Protein AF-A0A2S9K9X2-F1 (afdb_monomer)

pLDDT: mean 70.33, std 17.06, range [33.84, 93.94]

Structure (mmCIF, N/CA/C/O backbone):
data_AF-A0A2S9K9X2-F1
#
_entry.id   AF-A0A2S9K9X2-F1
#
loop_
_atom_site.group_PDB
_atom_site.id
_atom_site.type_symbol
_atom_site.label_atom_id
_atom_site.label_alt_id
_atom_site.label_comp_id
_atom_site.label_asym_id
_atom_site.label_entity_id
_atom_site.label_seq_id
_atom_site.pdbx_PDB_ins_code
_atom_site.Cartn_x
_atom_site.Cartn_y
_atom_site.Cartn_z
_atom_site.occupancy
_atom_site.B_iso_or_equiv
_atom_site.auth_seq_id
_atom_site.auth_comp_id
_atom_site.auth_asym_id
_atom_site.auth_atom_id
_atom_site.pdbx_PDB_model_num
ATOM 1 N N . MET A 1 1 ? -40.733 -1.338 5.633 1.00 33.84 1 MET A N 1
ATOM 2 C CA . MET A 1 1 ? -40.041 -0.034 5.677 1.00 33.84 1 MET A CA 1
ATOM 3 C C . MET A 1 1 ? -38.603 -0.305 5.283 1.00 33.84 1 MET A C 1
ATOM 5 O O . MET A 1 1 ? -37.862 -0.836 6.095 1.00 33.84 1 MET A O 1
ATOM 9 N N . ASN A 1 2 ? -38.261 -0.070 4.016 1.00 36.25 2 ASN A N 1
ATOM 10 C CA . ASN A 1 2 ? -36.913 -0.286 3.497 1.00 36.25 2 ASN A CA 1
ATOM 11 C C . ASN A 1 2 ? -36.119 0.996 3.737 1.00 36.25 2 ASN A C 1
ATOM 13 O O . ASN A 1 2 ? -36.338 1.982 3.038 1.00 36.25 2 ASN A O 1
ATOM 17 N N . GLN A 1 3 ? -35.248 0.995 4.745 1.00 39.31 3 GLN A N 1
ATOM 18 C CA . GLN A 1 3 ? -34.170 1.973 4.799 1.00 39.31 3 GLN A CA 1
ATOM 19 C C . GLN A 1 3 ? -33.214 1.620 3.662 1.00 39.31 3 GLN A C 1
ATOM 21 O O . GLN A 1 3 ? -32.610 0.549 3.642 1.00 39.31 3 GLN A O 1
ATOM 26 N N . THR A 1 4 ? -33.196 2.491 2.661 1.00 43.38 4 THR A N 1
ATOM 27 C CA . THR A 1 4 ? -32.189 2.556 1.608 1.00 43.38 4 THR A CA 1
ATOM 28 C C . THR A 1 4 ? -30.811 2.402 2.229 1.00 43.38 4 THR A C 1
ATOM 30 O O . THR A 1 4 ? -30.510 3.096 3.198 1.00 43.38 4 THR A O 1
ATOM 33 N N . ALA A 1 5 ? -30.005 1.491 1.680 1.00 41.84 5 ALA A N 1
ATOM 34 C CA . ALA A 1 5 ? -28.576 1.444 1.930 1.00 41.84 5 ALA A CA 1
ATOM 35 C C . ALA A 1 5 ? -28.032 2.854 1.688 1.00 41.84 5 ALA A C 1
ATOM 37 O O . ALA A 1 5 ? -27.953 3.303 0.545 1.00 41.84 5 ALA A O 1
ATOM 38 N N . GLU A 1 6 ? -27.774 3.584 2.770 1.00 42.84 6 GLU A N 1
ATOM 39 C CA . GLU A 1 6 ? -27.037 4.830 2.707 1.00 42.84 6 GLU A CA 1
ATOM 40 C C . GLU A 1 6 ? -25.731 4.480 2.003 1.00 42.84 6 GLU A C 1
ATOM 42 O O . GLU A 1 6 ? -24.963 3.642 2.483 1.00 42.84 6 GLU A O 1
ATOM 47 N N . THR A 1 7 ? -25.518 5.059 0.823 1.00 46.03 7 THR A N 1
ATOM 48 C CA . THR A 1 7 ? -24.194 5.200 0.228 1.00 46.03 7 THR A CA 1
ATOM 49 C C . THR A 1 7 ? -23.353 5.904 1.277 1.00 46.03 7 THR A C 1
ATOM 51 O O . THR A 1 7 ? -23.379 7.131 1.367 1.00 46.03 7 THR A O 1
ATOM 54 N N . ARG A 1 8 ? -22.711 5.119 2.151 1.00 49.22 8 ARG A N 1
ATOM 55 C CA . ARG A 1 8 ? -21.772 5.620 3.145 1.00 49.22 8 ARG A CA 1
ATOM 56 C C . ARG A 1 8 ? -20.743 6.395 2.353 1.00 49.22 8 ARG A C 1
ATOM 58 O O . ARG A 1 8 ? -20.001 5.809 1.569 1.00 49.22 8 ARG A O 1
ATOM 65 N N . GLN A 1 9 ? -20.786 7.711 2.499 1.00 54.69 9 GLN A N 1
ATOM 66 C CA . GLN A 1 9 ? -19.773 8.575 1.939 1.00 54.69 9 GLN A CA 1
ATOM 67 C C . GLN A 1 9 ? -18.434 8.073 2.497 1.00 54.69 9 GLN A C 1
ATOM 69 O O . GLN A 1 9 ? -18.354 7.846 3.711 1.00 54.69 9 GLN A O 1
ATOM 74 N N . PRO A 1 10 ? -17.446 7.773 1.638 1.00 55.69 10 PRO A N 1
ATOM 75 C CA . PRO A 1 10 ? -16.167 7.278 2.115 1.00 55.69 10 PRO A CA 1
ATOM 76 C C . PRO A 1 10 ? -15.579 8.306 3.094 1.00 55.69 10 PRO A C 1
ATOM 78 O O . PRO A 1 10 ? -15.743 9.510 2.864 1.00 55.69 10 PRO A O 1
ATOM 81 N N . PRO A 1 11 ? -14.971 7.857 4.206 1.00 60.84 11 PRO A N 1
ATOM 82 C CA . PRO A 1 11 ? -14.427 8.774 5.198 1.00 60.84 11 PRO A CA 1
ATOM 83 C C . PRO A 1 11 ? -13.334 9.643 4.572 1.00 60.84 11 PRO A C 1
ATOM 85 O O . PRO A 1 11 ? -12.621 9.198 3.672 1.00 60.84 11 PRO A O 1
ATOM 88 N N . SER A 1 12 ? -13.223 10.889 5.034 1.00 65.31 12 SER A N 1
ATOM 89 C CA . SER A 1 12 ? -12.195 11.815 4.546 1.00 65.31 12 SER A CA 1
ATOM 90 C C . SER A 1 12 ? -10.790 11.307 4.890 1.00 65.31 12 SER A C 1
ATOM 92 O O . SER A 1 12 ? -10.590 10.667 5.922 1.00 65.31 12 SER A O 1
ATOM 94 N N . PHE A 1 13 ? -9.793 11.647 4.070 1.00 65.12 13 PHE A N 1
ATOM 95 C CA . PHE A 1 13 ? -8.385 11.332 4.344 1.00 65.12 13 PHE A CA 1
ATOM 96 C C . PHE A 1 13 ? -7.819 12.044 5.580 1.00 65.12 13 PHE A C 1
ATOM 98 O O . PHE A 1 13 ? -6.801 11.613 6.111 1.00 65.12 13 PHE A O 1
ATOM 105 N N . ASP A 1 14 ? -8.490 13.098 6.047 1.00 66.25 14 ASP A N 1
ATOM 106 C CA . ASP A 1 14 ? -8.108 13.861 7.241 1.00 66.25 14 ASP A CA 1
ATOM 107 C C . ASP A 1 14 ? -8.920 13.463 8.482 1.00 66.25 14 ASP A C 1
ATOM 109 O O . ASP A 1 14 ? -8.691 13.973 9.581 1.00 66.25 14 ASP A O 1
ATOM 113 N N . GLU A 1 15 ? -9.896 12.566 8.328 1.00 66.06 15 GLU A N 1
ATOM 114 C CA . GLU A 1 15 ? -10.662 12.060 9.458 1.00 66.06 15 GLU A CA 1
ATOM 115 C C . GLU A 1 15 ? -9.912 10.894 10.112 1.00 66.06 15 GLU A C 1
ATOM 117 O O . GLU A 1 15 ? -9.537 9.931 9.434 1.00 66.06 15 GLU A O 1
ATOM 122 N N . PRO A 1 16 ? -9.694 10.943 11.439 1.00 64.69 16 PRO A N 1
ATOM 123 C CA . PRO A 1 16 ? -9.120 9.822 12.157 1.00 64.69 16 PRO A CA 1
ATOM 124 C C . PRO A 1 16 ? -9.964 8.569 11.936 1.00 64.69 16 PRO A C 1
ATOM 126 O O . PRO A 1 16 ? -11.169 8.543 12.207 1.00 64.69 16 PRO A O 1
ATOM 129 N N . LEU A 1 17 ? -9.315 7.502 11.479 1.00 66.62 17 LEU A N 1
ATOM 130 C CA . LEU A 1 17 ? -9.934 6.189 11.417 1.00 66.62 17 LEU A CA 1
ATOM 131 C C . LEU A 1 17 ? -10.118 5.647 12.841 1.00 66.62 17 LEU A C 1
ATOM 133 O O . LEU A 1 17 ? -9.709 6.242 13.838 1.00 66.62 17 LEU A O 1
ATOM 137 N N . ALA A 1 18 ? -10.719 4.465 12.968 1.00 57.09 18 ALA A N 1
ATOM 138 C CA . ALA A 1 18 ? -11.023 3.860 14.271 1.00 57.09 18 ALA A CA 1
ATO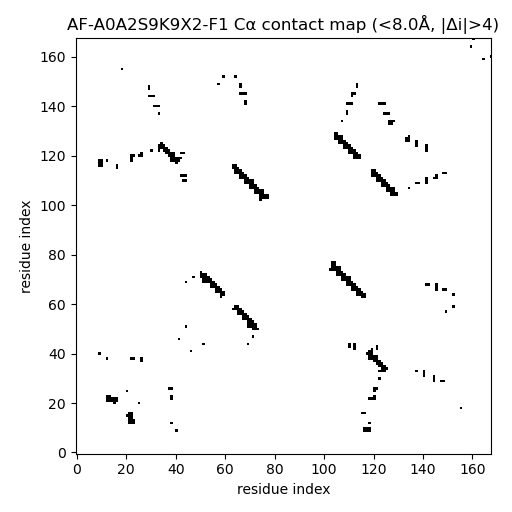M 139 C C . ALA A 1 18 ? -9.804 3.655 15.209 1.00 57.09 18 ALA A C 1
ATOM 141 O O . ALA A 1 18 ? -9.990 3.364 16.386 1.00 57.09 18 ALA A O 1
ATOM 142 N N . ASN A 1 19 ? -8.570 3.789 14.714 1.00 57.09 19 ASN A N 1
ATOM 143 C CA . ASN A 1 19 ? -7.326 3.755 15.494 1.00 57.09 19 ASN A CA 1
ATOM 144 C C . ASN A 1 19 ? -6.843 5.146 15.967 1.00 57.09 19 ASN A C 1
ATOM 146 O O . ASN A 1 19 ? -5.772 5.230 16.559 1.00 57.09 19 ASN A O 1
ATOM 150 N N . GLY A 1 20 ? -7.600 6.217 15.713 1.00 66.25 20 GLY A N 1
ATOM 151 C CA . GLY A 1 20 ? -7.230 7.593 16.055 1.00 66.25 20 GLY A CA 1
ATOM 152 C C . GLY A 1 20 ? -6.165 8.208 15.146 1.00 66.25 20 GLY A C 1
ATOM 153 O O . GLY A 1 20 ? -5.820 9.365 15.356 1.00 66.25 20 GLY A O 1
ATOM 154 N N . LEU A 1 21 ? -5.680 7.455 14.153 1.00 72.38 21 LEU A N 1
ATOM 155 C CA . LEU A 1 21 ? -4.768 7.927 13.118 1.00 72.38 21 LEU A CA 1
ATOM 156 C C . LEU A 1 21 ? -5.552 8.167 11.832 1.00 72.38 21 LEU A C 1
ATOM 158 O O . LEU A 1 21 ? -6.442 7.390 11.473 1.00 72.38 21 LEU A O 1
ATOM 162 N N . THR A 1 22 ? -5.203 9.224 11.123 1.00 77.94 22 THR A N 1
ATOM 163 C CA . THR A 1 22 ? -5.667 9.453 9.758 1.00 77.94 22 THR A CA 1
ATOM 164 C C . THR A 1 22 ? -5.013 8.442 8.802 1.00 77.94 22 THR A C 1
ATOM 166 O O . THR A 1 22 ? -3.928 7.923 9.088 1.00 77.94 22 THR A O 1
ATOM 169 N N . PRO A 1 23 ? -5.634 8.138 7.651 1.00 76.06 23 PRO A N 1
ATOM 170 C CA . PRO A 1 23 ? -5.003 7.366 6.580 1.00 76.06 23 PRO A CA 1
ATOM 171 C C . PRO A 1 23 ? -3.590 7.860 6.225 1.00 76.06 23 PRO A C 1
ATOM 173 O O . PRO A 1 23 ? -2.693 7.044 6.020 1.00 76.06 23 PRO A O 1
ATOM 176 N N . SER A 1 24 ? -3.379 9.179 6.223 1.00 76.12 24 SER A N 1
ATOM 177 C CA . SER A 1 24 ? -2.083 9.813 5.953 1.00 76.12 24 SER A CA 1
ATOM 178 C C . SER A 1 24 ? -1.051 9.531 7.051 1.00 76.12 24 SER A C 1
ATOM 180 O O . SER A 1 24 ? 0.074 9.149 6.758 1.00 76.12 24 SER A O 1
ATOM 182 N N . GLU A 1 25 ? -1.433 9.609 8.328 1.00 80.06 25 GLU A N 1
ATOM 183 C CA . GLU A 1 25 ? -0.527 9.254 9.433 1.00 80.06 25 GLU A CA 1
ATOM 184 C C . GLU A 1 25 ? -0.166 7.761 9.434 1.00 80.06 25 GLU A C 1
ATOM 186 O O . GLU A 1 25 ? 0.941 7.383 9.819 1.00 80.06 25 GLU A O 1
ATOM 191 N N . ILE A 1 26 ? -1.089 6.894 9.002 1.00 78.81 26 ILE A N 1
ATOM 192 C CA . ILE A 1 26 ? -0.796 5.468 8.807 1.00 78.81 26 ILE A CA 1
ATOM 193 C C . ILE A 1 26 ? 0.226 5.300 7.686 1.00 78.81 26 ILE A C 1
ATOM 195 O O . ILE A 1 26 ? 1.175 4.539 7.866 1.00 78.81 26 ILE A O 1
ATOM 199 N N . PHE A 1 27 ? 0.039 5.999 6.563 1.00 78.00 27 PHE A N 1
ATOM 200 C CA . PHE A 1 27 ? 0.962 5.986 5.432 1.00 78.00 27 PHE A CA 1
ATOM 201 C C . PHE A 1 27 ? 2.384 6.364 5.876 1.00 78.00 27 PHE A C 1
ATOM 203 O O . PHE A 1 27 ? 3.300 5.552 5.736 1.00 78.00 27 PHE A O 1
ATOM 210 N N . ASP A 1 28 ? 2.540 7.518 6.527 1.00 79.94 28 ASP A N 1
ATOM 211 C CA . ASP A 1 28 ? 3.836 8.020 7.003 1.00 79.94 28 ASP A CA 1
ATOM 212 C C . ASP A 1 28 ? 4.514 7.077 8.012 1.00 79.94 28 ASP A C 1
ATOM 214 O O . ASP A 1 28 ? 5.741 7.010 8.097 1.00 79.94 28 ASP A O 1
ATOM 218 N N . ALA A 1 29 ? 3.733 6.329 8.798 1.00 79.06 29 ALA A N 1
ATOM 219 C CA . ALA A 1 29 ? 4.268 5.424 9.811 1.00 79.06 29 ALA A CA 1
ATOM 220 C C . ALA A 1 29 ? 4.777 4.087 9.246 1.00 79.06 29 ALA A C 1
ATOM 222 O O . ALA A 1 29 ? 5.642 3.449 9.856 1.00 79.06 29 ALA A O 1
ATOM 223 N N . VAL A 1 30 ? 4.206 3.607 8.137 1.00 77.69 30 VAL A N 1
ATOM 224 C CA . VAL A 1 30 ? 4.453 2.239 7.642 1.00 77.69 30 VAL A CA 1
ATOM 225 C C . VAL A 1 30 ? 5.263 2.200 6.358 1.00 77.69 30 VAL A C 1
ATOM 227 O O . VAL A 1 30 ? 6.002 1.229 6.160 1.00 77.69 30 VAL A O 1
ATOM 230 N N . VAL A 1 31 ? 5.153 3.234 5.524 1.00 75.44 31 VAL A N 1
ATOM 231 C CA . VAL A 1 31 ? 5.824 3.309 4.230 1.00 75.44 31 VAL A CA 1
ATOM 232 C C . VAL A 1 31 ? 7.154 4.041 4.401 1.00 75.44 31 VAL A C 1
ATOM 234 O O . VAL A 1 31 ? 7.205 5.210 4.760 1.00 75.44 31 VAL A O 1
ATOM 237 N N . GLU A 1 32 ? 8.253 3.333 4.158 1.00 65.88 32 GLU A N 1
ATOM 238 C CA . GLU A 1 32 ? 9.594 3.918 4.057 1.00 65.88 32 GLU A CA 1
ATOM 239 C C . GLU A 1 32 ? 10.077 3.751 2.617 1.00 65.88 32 GLU A C 1
ATOM 241 O O . GLU A 1 32 ? 9.865 2.678 2.059 1.00 65.88 32 GLU A O 1
ATOM 246 N N . GLU A 1 33 ? 10.749 4.774 2.073 1.00 63.91 33 GLU A N 1
ATOM 247 C CA . GLU A 1 33 ? 11.492 4.735 0.797 1.00 63.91 33 GLU A CA 1
ATOM 248 C C . GLU A 1 33 ? 10.658 4.220 -0.391 1.00 63.91 33 GLU A C 1
ATOM 250 O O . GLU A 1 33 ? 10.587 3.018 -0.623 1.00 63.91 33 GLU A O 1
ATOM 255 N N . PHE A 1 34 ? 10.029 5.111 -1.163 1.00 66.56 34 PHE A N 1
ATOM 256 C CA . PHE A 1 34 ? 9.203 4.743 -2.321 1.00 66.56 34 PHE A CA 1
ATOM 257 C C . PHE A 1 34 ? 9.169 5.854 -3.377 1.00 66.56 34 PHE A C 1
ATOM 259 O O . PHE A 1 34 ? 9.645 6.964 -3.140 1.00 66.56 34 PHE A O 1
ATOM 266 N N . GLU A 1 35 ? 8.600 5.536 -4.537 1.00 58.38 35 GLU A N 1
ATOM 267 C CA . GLU A 1 35 ? 8.600 6.401 -5.716 1.00 58.38 35 GLU A CA 1
ATOM 268 C C . GLU A 1 35 ? 7.302 7.205 -5.854 1.00 58.38 35 GLU A C 1
ATOM 270 O O . GLU A 1 35 ? 7.335 8.422 -6.026 1.00 58.38 35 GLU A O 1
ATOM 275 N N . THR A 1 36 ? 6.147 6.550 -5.685 1.00 62.25 36 THR A N 1
ATOM 276 C CA . THR A 1 36 ? 4.834 7.205 -5.596 1.00 62.25 36 THR A CA 1
ATOM 277 C C . THR A 1 36 ? 3.933 6.511 -4.570 1.00 62.25 36 THR A C 1
ATOM 279 O O . THR A 1 36 ? 3.916 5.290 -4.434 1.00 62.25 36 THR A O 1
ATOM 282 N N . GLY A 1 37 ? 3.178 7.281 -3.790 1.00 61.03 37 GLY A N 1
ATOM 283 C CA . GLY A 1 37 ? 2.335 6.730 -2.731 1.00 61.03 37 GLY A CA 1
ATOM 284 C C . GLY A 1 37 ? 1.319 7.755 -2.261 1.00 61.03 37 GLY A C 1
ATOM 285 O O . GLY A 1 37 ? 1.650 8.928 -2.101 1.00 61.03 37 GLY A O 1
ATOM 286 N N . HIS A 1 38 ? 0.067 7.314 -2.144 1.00 67.44 38 HIS A N 1
ATOM 287 C CA . HIS A 1 38 ? -1.090 8.175 -1.927 1.00 67.44 38 HIS A CA 1
ATOM 288 C C . HIS A 1 38 ? -2.182 7.417 -1.163 1.00 67.44 38 HIS A C 1
ATOM 290 O O . HIS A 1 38 ? -2.315 6.194 -1.251 1.00 67.44 38 HIS A O 1
ATOM 296 N N . THR A 1 39 ? -3.000 8.156 -0.422 1.00 66.75 39 THR A N 1
ATOM 297 C CA . THR A 1 39 ? -4.274 7.657 0.095 1.00 66.75 39 THR A CA 1
ATOM 298 C C . THR A 1 39 ? -5.322 7.732 -1.018 1.00 66.75 39 THR A C 1
ATOM 300 O O . THR A 1 39 ? -5.373 8.700 -1.776 1.00 66.75 39 THR A O 1
ATOM 303 N N . ALA A 1 40 ? -6.135 6.687 -1.159 1.00 76.69 40 ALA A N 1
ATOM 304 C CA . ALA A 1 40 ? -7.088 6.544 -2.255 1.00 76.69 40 ALA A CA 1
ATOM 305 C C . ALA A 1 40 ? -8.441 6.008 -1.767 1.00 76.69 40 ALA A C 1
ATOM 307 O O . ALA A 1 40 ? -8.554 5.363 -0.723 1.00 76.69 40 ALA A O 1
ATOM 308 N N . HIS A 1 41 ? -9.495 6.276 -2.538 1.00 76.12 41 HIS A N 1
ATOM 309 C CA . HIS A 1 41 ? -10.816 5.661 -2.344 1.00 76.12 41 HIS A CA 1
ATOM 310 C C . HIS A 1 41 ? -11.030 4.430 -3.235 1.00 76.12 41 HIS A C 1
ATOM 312 O O . HIS A 1 41 ? -12.079 3.792 -3.161 1.00 76.12 41 HIS A O 1
ATOM 318 N N . SER A 1 42 ? -10.048 4.102 -4.071 1.00 81.25 42 SER A N 1
ATOM 319 C CA . SER A 1 42 ? -10.038 2.947 -4.960 1.00 81.25 42 SER A CA 1
ATOM 320 C C . SER A 1 42 ? -8.788 2.101 -4.727 1.00 81.25 42 SER A C 1
ATOM 322 O O . SER A 1 42 ? -7.804 2.551 -4.140 1.00 81.25 42 SER A O 1
ATOM 324 N N . SER A 1 43 ? -8.870 0.839 -5.143 1.00 84.88 43 SER A N 1
ATOM 325 C CA . SER A 1 43 ? -7.789 -0.133 -5.012 1.00 84.88 43 SER A CA 1
ATOM 326 C C . SER A 1 43 ? -6.906 -0.088 -6.251 1.00 84.88 43 SER A C 1
ATOM 328 O O . SER A 1 43 ? -7.390 -0.349 -7.349 1.00 84.88 43 SER A O 1
ATOM 330 N N . PHE A 1 44 ? -5.609 0.152 -6.064 1.00 85.62 44 PHE A N 1
ATOM 331 C CA . PHE A 1 44 ? -4.645 0.132 -7.168 1.00 85.62 44 PHE A CA 1
ATOM 332 C C . PHE A 1 44 ? -4.493 -1.276 -7.746 1.00 85.62 44 PHE A C 1
ATOM 334 O O . PHE A 1 44 ? -4.367 -1.449 -8.952 1.00 85.62 44 PHE A O 1
ATOM 341 N N . ILE A 1 45 ? -4.559 -2.304 -6.894 1.00 87.44 45 ILE A N 1
ATOM 342 C CA . ILE A 1 45 ? -4.451 -3.696 -7.351 1.00 87.44 45 ILE A CA 1
ATOM 343 C C . ILE A 1 45 ? -5.673 -4.090 -8.187 1.00 87.44 45 ILE A C 1
ATOM 345 O O . ILE A 1 45 ? -5.526 -4.802 -9.173 1.00 87.44 45 ILE A O 1
ATOM 349 N N . ALA A 1 46 ? -6.873 -3.633 -7.814 1.00 87.44 46 ALA A N 1
ATOM 350 C CA . ALA A 1 46 ? -8.076 -3.896 -8.604 1.00 87.44 46 ALA A CA 1
ATOM 351 C C . ALA A 1 46 ? -8.067 -3.135 -9.938 1.00 87.44 46 ALA A C 1
ATOM 353 O O . ALA A 1 46 ? -8.541 -3.658 -10.939 1.00 87.44 46 ALA A O 1
ATOM 354 N N . GLU A 1 47 ? -7.522 -1.917 -9.962 1.00 85.75 47 GLU A N 1
ATOM 355 C CA . GLU A 1 47 ? -7.355 -1.143 -11.198 1.00 85.75 47 GLU A CA 1
ATOM 356 C C . GLU A 1 47 ? -6.350 -1.790 -12.162 1.00 85.75 47 GLU A C 1
ATOM 358 O O . GLU A 1 47 ? -6.508 -1.668 -13.373 1.00 85.75 47 GLU A O 1
ATOM 363 N N . ALA A 1 48 ? -5.360 -2.518 -11.638 1.00 84.56 48 ALA A N 1
ATOM 364 C CA . ALA A 1 48 ? -4.311 -3.161 -12.421 1.00 84.56 48 ALA A CA 1
ATOM 365 C C . ALA A 1 48 ? -4.467 -4.687 -12.573 1.00 84.56 48 ALA A C 1
ATOM 367 O O . ALA A 1 48 ? -3.500 -5.357 -12.932 1.00 84.56 48 ALA A O 1
ATOM 368 N N . GLU A 1 49 ? -5.653 -5.251 -12.300 1.00 82.06 49 GLU A N 1
ATOM 369 C CA . GLU A 1 49 ? -5.896 -6.705 -12.197 1.00 82.06 49 GLU A CA 1
ATOM 370 C C . GLU A 1 49 ? -5.376 -7.508 -13.406 1.00 82.06 49 GLU A C 1
ATOM 372 O O . GLU A 1 49 ? -4.863 -8.613 -13.236 1.00 82.06 49 GLU A O 1
ATOM 377 N N . GLU A 1 50 ? -5.437 -6.939 -14.612 1.00 83.31 50 GLU A N 1
ATOM 378 C CA . GLU A 1 50 ? -4.984 -7.586 -15.852 1.00 83.31 50 GLU A CA 1
ATOM 379 C C . GLU A 1 50 ? -3.458 -7.769 -15.943 1.00 83.31 50 GLU A C 1
ATOM 381 O O . GLU A 1 50 ? -2.989 -8.632 -16.681 1.00 83.31 50 GLU A O 1
ATOM 386 N N . LEU A 1 51 ? -2.686 -6.990 -15.179 1.00 82.31 51 LEU A N 1
ATOM 387 C CA . LEU A 1 51 ? -1.218 -6.996 -15.177 1.00 82.31 51 LEU A CA 1
ATOM 388 C C . LEU A 1 51 ? -0.625 -7.744 -13.974 1.00 82.31 51 LEU A C 1
ATOM 390 O O . LEU A 1 51 ? 0.593 -7.892 -13.868 1.00 82.31 51 LEU A O 1
ATOM 394 N N . VAL A 1 52 ? -1.463 -8.198 -13.036 1.00 86.50 52 VAL A N 1
ATOM 395 C CA . VAL A 1 52 ? -1.006 -8.828 -11.793 1.00 86.50 52 VAL A CA 1
ATOM 396 C C . VAL A 1 52 ? -0.472 -10.232 -12.071 1.00 86.50 52 VAL A C 1
ATOM 398 O O . VAL A 1 52 ? -1.224 -11.172 -12.327 1.00 86.50 52 VAL A O 1
ATOM 401 N N . VAL A 1 53 ? 0.841 -10.404 -11.922 1.00 88.44 53 VAL A N 1
ATOM 402 C CA . VAL A 1 53 ? 1.507 -11.712 -12.044 1.00 88.44 53 VAL A CA 1
ATOM 403 C C . VAL A 1 53 ? 1.557 -12.469 -10.719 1.00 88.44 53 VAL A C 1
ATOM 405 O O . VAL A 1 53 ? 1.639 -13.698 -10.680 1.00 88.44 53 VAL A O 1
ATOM 408 N N . TRP A 1 54 ? 1.506 -11.743 -9.602 1.00 87.31 54 TRP A N 1
ATOM 409 C CA . TRP A 1 54 ? 1.550 -12.319 -8.265 1.00 87.31 54 TRP A CA 1
ATOM 410 C C . TRP A 1 54 ? 0.833 -11.422 -7.265 1.00 87.31 54 TRP A C 1
ATOM 412 O O . TRP A 1 54 ? 0.997 -10.207 -7.292 1.00 87.31 54 TRP A O 1
ATOM 422 N N . GLN A 1 55 ? 0.090 -12.023 -6.334 1.00 90.75 55 GLN A N 1
ATOM 423 C CA . GLN A 1 55 ? -0.580 -11.304 -5.256 1.00 90.75 55 GLN A CA 1
ATOM 424 C C . GLN A 1 55 ? -0.569 -12.115 -3.961 1.00 90.75 55 GLN A C 1
ATOM 426 O O . GLN A 1 55 ? -0.711 -13.341 -3.957 1.00 90.75 55 GLN A O 1
ATOM 431 N N . HIS A 1 56 ? -0.470 -11.408 -2.840 1.00 90.50 56 HIS A N 1
ATOM 432 C CA . HIS A 1 56 ? -0.732 -11.943 -1.516 1.00 90.50 56 HIS A CA 1
ATOM 433 C C . HIS A 1 56 ? -1.691 -11.036 -0.737 1.00 90.50 56 HIS A C 1
ATOM 435 O O . HIS A 1 56 ? -1.702 -9.819 -0.909 1.00 90.50 56 HIS A O 1
ATOM 441 N N . GLU A 1 57 ? -2.518 -11.641 0.114 1.00 91.44 57 GLU A N 1
ATOM 442 C CA . GLU A 1 57 ? -3.565 -10.948 0.858 1.00 91.44 57 GLU A CA 1
ATOM 443 C C . GLU A 1 57 ? -3.672 -11.492 2.282 1.00 91.44 57 GLU A C 1
ATOM 445 O O . GLU A 1 57 ? -3.713 -12.704 2.508 1.00 91.44 57 GLU A O 1
ATOM 450 N N . VAL A 1 58 ? -3.801 -10.575 3.237 1.00 87.50 58 VAL A N 1
ATOM 451 C CA . VAL A 1 58 ? -4.225 -10.868 4.602 1.00 87.50 58 VAL A CA 1
ATOM 452 C C . VAL A 1 58 ? -5.486 -10.071 4.898 1.00 87.50 58 VAL A C 1
ATOM 454 O O . VAL A 1 58 ? -5.505 -8.842 4.832 1.00 87.50 58 VAL A O 1
ATOM 457 N N . ARG A 1 59 ? -6.546 -10.789 5.272 1.00 85.06 59 ARG A N 1
ATOM 458 C CA . ARG A 1 59 ? -7.811 -10.206 5.724 1.00 85.06 59 ARG A CA 1
ATOM 459 C C . ARG A 1 59 ? -7.997 -10.419 7.208 1.00 85.06 59 ARG A C 1
ATOM 461 O O . ARG A 1 59 ? -7.893 -11.538 7.712 1.00 85.06 59 ARG A O 1
ATOM 468 N N . LEU A 1 60 ? -8.382 -9.355 7.897 1.00 78.44 60 LEU A N 1
ATOM 469 C CA . LEU A 1 60 ? -8.870 -9.445 9.256 1.00 78.44 60 LEU A CA 1
ATOM 470 C C . LEU A 1 60 ? -10.398 -9.465 9.248 1.00 78.44 60 LEU A C 1
ATOM 472 O O . LEU A 1 60 ? -11.058 -8.427 9.230 1.00 78.44 60 LEU A O 1
ATOM 476 N N . ALA A 1 61 ? -10.959 -10.672 9.338 1.00 73.06 61 ALA A N 1
ATOM 477 C CA . ALA A 1 61 ? -12.404 -10.911 9.286 1.00 73.06 61 ALA A CA 1
ATOM 478 C C . ALA A 1 61 ? -13.218 -10.085 10.303 1.00 73.06 61 ALA A C 1
ATOM 480 O O . ALA A 1 61 ? -14.394 -9.817 10.084 1.00 73.06 61 ALA A O 1
ATOM 481 N N . ARG A 1 62 ? -12.598 -9.675 11.416 1.00 68.62 62 ARG A N 1
ATOM 482 C CA . ARG A 1 62 ? -13.259 -8.933 12.494 1.00 68.62 62 ARG A CA 1
ATOM 483 C C . ARG A 1 62 ? -13.514 -7.463 12.162 1.00 68.62 62 ARG A C 1
ATOM 485 O O . ARG A 1 62 ? -14.572 -6.948 12.501 1.00 68.62 62 ARG A O 1
ATOM 492 N N . THR A 1 63 ? -12.541 -6.784 11.559 1.00 70.19 63 THR A N 1
ATOM 493 C CA . THR A 1 63 ? -12.649 -5.353 11.225 1.00 70.19 63 THR A CA 1
ATOM 494 C C . THR A 1 63 ? -13.030 -5.131 9.767 1.00 70.19 63 THR A C 1
ATOM 496 O O . THR A 1 63 ? -13.307 -3.997 9.387 1.00 70.19 63 THR A O 1
ATOM 499 N N . GLY A 1 64 ? -13.003 -6.189 8.949 1.00 75.81 64 GLY A N 1
ATOM 500 C CA . GLY A 1 64 ? -13.113 -6.084 7.496 1.00 75.81 64 GLY A CA 1
ATOM 501 C C . GLY A 1 64 ? -11.895 -5.419 6.853 1.00 75.81 64 GLY A C 1
ATOM 502 O O . GLY A 1 64 ? -11.956 -5.075 5.684 1.00 75.81 64 GLY A O 1
ATOM 503 N N . SER A 1 65 ? -10.808 -5.212 7.607 1.00 81.69 65 SER A N 1
ATOM 504 C CA . SER A 1 65 ? -9.585 -4.615 7.073 1.00 81.69 65 SER A CA 1
ATOM 505 C C . SER A 1 65 ? -8.821 -5.634 6.244 1.00 81.69 65 SER A C 1
ATOM 507 O O . SER A 1 65 ? -8.672 -6.791 6.652 1.00 81.69 65 SER A O 1
ATOM 509 N N . THR A 1 66 ? -8.290 -5.174 5.122 1.00 88.31 66 THR A N 1
ATOM 510 C CA . THR A 1 66 ? -7.591 -6.012 4.152 1.00 88.31 66 THR A CA 1
ATOM 511 C C . THR A 1 66 ? -6.251 -5.372 3.839 1.00 88.31 66 THR A C 1
ATOM 513 O O . THR A 1 66 ? -6.192 -4.177 3.587 1.00 88.31 66 THR A O 1
ATOM 516 N N . CYS A 1 67 ? -5.171 -6.144 3.866 1.00 90.56 67 CYS A N 1
ATOM 517 C CA . CYS A 1 67 ? -3.874 -5.702 3.368 1.00 90.56 67 CYS A CA 1
ATOM 518 C C . CYS A 1 67 ? -3.439 -6.623 2.236 1.00 90.56 67 CYS A C 1
ATOM 520 O O . CYS A 1 67 ? -3.542 -7.848 2.353 1.00 90.56 67 CYS A O 1
ATOM 522 N N . ARG A 1 68 ? -2.976 -6.029 1.139 1.00 93.81 68 ARG A N 1
ATOM 523 C CA . ARG A 1 68 ? -2.559 -6.730 -0.070 1.00 93.81 68 ARG A CA 1
ATOM 524 C C . ARG A 1 68 ? -1.200 -6.236 -0.532 1.00 93.81 68 ARG A C 1
ATOM 526 O O . ARG A 1 68 ? -0.846 -5.077 -0.330 1.00 93.81 68 ARG A O 1
ATOM 533 N N . ILE A 1 69 ? -0.472 -7.131 -1.177 1.00 93.94 69 ILE A N 1
ATOM 534 C CA . ILE A 1 69 ? 0.690 -6.814 -1.999 1.00 93.94 69 ILE A CA 1
ATOM 535 C C . ILE A 1 69 ? 0.526 -7.526 -3.340 1.00 93.94 69 ILE A C 1
ATOM 537 O O . ILE A 1 69 ? 0.119 -8.688 -3.361 1.00 93.94 69 ILE A O 1
ATOM 541 N N . ALA A 1 70 ? 0.833 -6.846 -4.436 1.00 93.19 70 ALA A N 1
ATOM 542 C CA . ALA A 1 70 ? 0.874 -7.412 -5.775 1.00 93.19 70 ALA A CA 1
ATOM 543 C C . ALA A 1 70 ? 2.175 -7.035 -6.487 1.00 93.19 70 ALA A C 1
ATOM 545 O O . ALA A 1 70 ? 2.793 -6.019 -6.166 1.00 93.19 70 ALA A O 1
ATOM 546 N N . ALA A 1 71 ? 2.581 -7.876 -7.432 1.00 90.62 71 ALA A N 1
ATOM 547 C CA . ALA A 1 71 ? 3.606 -7.577 -8.417 1.00 90.62 71 ALA A CA 1
ATOM 548 C C . ALA A 1 71 ? 2.964 -7.571 -9.806 1.00 90.62 71 ALA A C 1
ATOM 550 O O . ALA A 1 71 ? 2.134 -8.438 -10.106 1.00 90.62 71 ALA A O 1
ATOM 551 N N . LEU A 1 72 ? 3.343 -6.590 -10.613 1.00 90.62 72 LEU A N 1
ATOM 552 C CA . LEU A 1 72 ? 2.918 -6.412 -11.990 1.00 90.62 72 LEU A CA 1
ATOM 553 C C . LEU A 1 72 ? 4.163 -6.472 -12.868 1.00 90.62 72 LEU A C 1
ATOM 555 O O . LEU A 1 72 ? 5.227 -5.990 -12.471 1.00 90.62 72 LEU A O 1
ATOM 559 N N . GLU A 1 73 ? 4.021 -7.046 -14.053 1.00 85.44 73 GLU A N 1
ATOM 560 C CA . GLU A 1 73 ? 5.073 -7.060 -15.067 1.00 85.44 73 GLU A CA 1
ATOM 561 C C . GLU A 1 73 ? 4.478 -6.558 -16.378 1.00 85.44 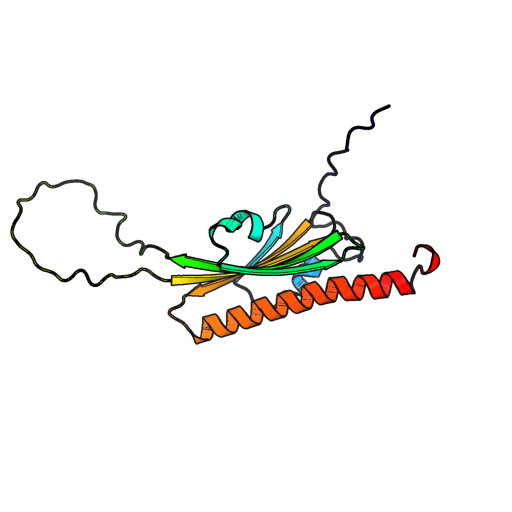73 GLU A C 1
ATOM 563 O O . GLU A 1 73 ? 3.434 -7.042 -16.818 1.00 85.44 73 GLU A O 1
ATOM 568 N N . TYR A 1 74 ? 5.122 -5.567 -16.987 1.00 84.75 74 TYR A N 1
ATOM 569 C CA . TYR A 1 74 ? 4.727 -5.043 -18.289 1.00 84.75 74 TYR A CA 1
ATOM 570 C C . TYR A 1 74 ? 5.949 -4.577 -19.080 1.00 84.75 74 TYR A C 1
ATOM 572 O O . TYR A 1 74 ? 7.005 -4.276 -18.521 1.00 84.75 74 TYR A O 1
ATOM 580 N N . HIS A 1 75 ? 5.794 -4.552 -20.400 1.00 81.88 75 HIS A N 1
ATOM 581 C CA . HIS A 1 75 ? 6.781 -4.007 -21.321 1.00 81.88 75 HIS A CA 1
ATOM 582 C C . HIS A 1 75 ? 6.414 -2.566 -21.640 1.00 81.88 75 HIS A C 1
ATOM 584 O O . HIS A 1 75 ? 5.274 -2.293 -22.026 1.00 81.88 75 HIS A O 1
ATOM 590 N N . MET A 1 76 ? 7.370 -1.658 -21.479 1.00 71.56 76 MET A N 1
ATOM 591 C CA . MET A 1 76 ? 7.245 -0.312 -22.018 1.00 71.56 76 MET A CA 1
ATOM 592 C C . MET A 1 76 ? 7.789 -0.342 -23.450 1.00 71.56 76 MET A C 1
ATOM 594 O O . MET A 1 76 ? 8.944 -0.731 -23.625 1.00 71.56 76 MET A O 1
ATOM 598 N N . PRO A 1 77 ? 6.985 0.006 -24.471 1.00 59.53 77 PRO A N 1
ATOM 599 C CA . PRO A 1 77 ? 7.532 0.211 -25.805 1.00 59.53 77 PRO A CA 1
ATOM 600 C C . PRO A 1 77 ? 8.532 1.370 -25.743 1.00 59.53 77 PRO A C 1
ATOM 602 O O . PRO A 1 77 ? 8.260 2.370 -25.072 1.00 59.53 77 PRO A O 1
ATOM 605 N N . ASP A 1 78 ? 9.681 1.236 -26.405 1.00 58.44 78 ASP A N 1
ATOM 606 C CA . ASP A 1 78 ? 10.612 2.353 -26.521 1.00 58.44 78 ASP A CA 1
ATOM 607 C C . ASP A 1 78 ? 9.946 3.477 -27.322 1.00 58.44 78 ASP A C 1
ATOM 609 O O . ASP A 1 78 ? 9.426 3.280 -28.420 1.00 58.44 78 ASP A O 1
ATOM 613 N N . ASP A 1 79 ? 9.935 4.676 -26.743 1.00 53.91 79 ASP A N 1
ATOM 614 C CA . ASP A 1 79 ? 9.284 5.881 -27.275 1.00 53.91 79 ASP A CA 1
ATOM 615 C C . ASP A 1 79 ? 9.996 6.444 -28.538 1.00 53.91 79 ASP A C 1
ATOM 617 O O . ASP A 1 79 ? 9.875 7.630 -28.853 1.00 53.91 79 ASP A O 1
ATOM 621 N N . GLU A 1 80 ? 10.748 5.628 -29.289 1.00 49.16 80 GLU A N 1
ATOM 622 C CA . GLU A 1 80 ? 11.460 6.049 -30.508 1.00 49.16 80 GLU A CA 1
ATOM 623 C C . GLU A 1 80 ? 10.654 5.907 -31.815 1.00 49.16 80 GLU A C 1
ATOM 625 O O . GLU A 1 80 ? 11.129 6.335 -32.865 1.00 49.16 80 GLU A O 1
ATOM 630 N N . GLU A 1 81 ? 9.390 5.466 -31.783 1.00 48.41 81 GLU A N 1
ATOM 631 C CA . GLU A 1 81 ? 8.514 5.463 -32.974 1.00 48.41 81 GLU A CA 1
ATOM 632 C C . GLU A 1 81 ? 7.218 6.279 -32.808 1.00 48.41 81 GLU A C 1
ATOM 634 O O . GLU A 1 81 ? 6.112 5.821 -33.091 1.00 48.41 81 GLU A O 1
ATOM 639 N N . ALA A 1 82 ? 7.329 7.546 -32.398 1.00 43.38 82 ALA A N 1
ATOM 640 C CA . ALA A 1 82 ? 6.212 8.504 -32.473 1.00 43.38 82 ALA A CA 1
ATOM 641 C C . ALA A 1 82 ? 6.403 9.638 -33.504 1.00 43.38 82 ALA A C 1
ATOM 643 O O . ALA A 1 82 ? 5.531 10.496 -33.641 1.00 43.38 82 ALA A O 1
ATOM 644 N N . GLU A 1 83 ? 7.489 9.635 -34.285 1.00 41.78 83 GLU A N 1
ATOM 645 C CA . GLU A 1 83 ? 7.783 10.663 -35.304 1.00 41.78 83 GLU A CA 1
ATOM 646 C C . GLU A 1 83 ? 8.166 10.037 -36.665 1.00 41.78 83 GLU A C 1
ATOM 648 O O . GLU A 1 83 ? 9.133 10.437 -37.305 1.00 41.78 83 GLU A O 1
ATOM 653 N N . ALA A 1 84 ? 7.405 9.054 -37.158 1.00 42.62 84 ALA A N 1
ATOM 654 C CA . ALA A 1 84 ? 7.585 8.552 -38.528 1.00 42.62 84 ALA A CA 1
ATOM 655 C C . ALA A 1 84 ? 6.265 8.176 -39.219 1.00 42.62 84 ALA A C 1
ATOM 657 O O . ALA A 1 84 ? 6.086 7.081 -39.738 1.00 42.62 84 ALA A O 1
ATOM 658 N N . SER A 1 85 ? 5.311 9.106 -39.291 1.00 41.78 85 SER A N 1
ATOM 659 C CA . SER A 1 85 ? 4.207 8.980 -40.254 1.00 41.78 85 SER A CA 1
ATOM 660 C C . SER A 1 85 ? 3.796 10.337 -40.821 1.00 41.78 85 SER A C 1
ATOM 662 O O . SER A 1 85 ? 2.703 10.846 -40.563 1.00 41.78 85 SER A O 1
ATOM 664 N N . ALA A 1 86 ? 4.660 10.906 -41.661 1.00 38.12 86 ALA A N 1
ATOM 665 C CA . ALA A 1 86 ? 4.243 11.896 -42.651 1.00 38.12 86 ALA A CA 1
ATOM 666 C C . ALA A 1 86 ? 5.118 11.850 -43.918 1.00 38.12 86 ALA A C 1
ATOM 668 O O . ALA A 1 86 ? 5.807 12.807 -44.247 1.00 38.12 86 ALA A O 1
ATOM 669 N N . GLY A 1 87 ? 5.005 10.743 -44.660 1.00 37.00 87 GLY A N 1
ATOM 670 C CA . GLY A 1 87 ? 5.060 10.735 -46.125 1.00 37.00 87 GLY A CA 1
ATOM 671 C C . GLY A 1 87 ? 6.427 10.573 -46.794 1.00 37.00 87 GLY A C 1
ATOM 672 O O . GLY A 1 87 ? 7.199 11.518 -46.862 1.00 37.00 87 GLY A O 1
ATOM 673 N N . ALA A 1 88 ? 6.631 9.424 -47.440 1.00 34.00 88 ALA A N 1
ATOM 674 C CA . ALA A 1 88 ? 7.175 9.324 -48.799 1.00 34.00 88 ALA A CA 1
ATOM 675 C C . ALA A 1 88 ? 7.095 7.862 -49.267 1.00 34.00 88 ALA A C 1
ATOM 677 O O . ALA A 1 88 ? 7.622 6.968 -48.616 1.00 34.00 88 ALA A O 1
ATOM 678 N N . GLU A 1 89 ? 6.424 7.629 -50.394 1.00 45.09 89 GLU A N 1
ATOM 679 C CA . GLU A 1 89 ? 6.493 6.378 -51.153 1.00 45.09 89 GLU A CA 1
ATOM 680 C C . GLU A 1 89 ? 7.947 6.133 -51.588 1.00 45.09 89 GLU A C 1
ATOM 682 O O . GLU A 1 89 ? 8.500 6.974 -52.298 1.00 45.09 89 GLU A O 1
ATOM 687 N N . VAL A 1 90 ? 8.561 5.004 -51.211 1.00 36.94 90 VAL A N 1
ATOM 688 C CA . VAL A 1 90 ? 9.805 4.530 -51.840 1.00 36.94 90 VAL A CA 1
ATOM 689 C C . VAL A 1 90 ? 9.784 3.006 -52.008 1.00 36.94 90 VAL A C 1
ATOM 691 O O . VAL A 1 90 ? 9.288 2.255 -51.177 1.00 36.94 90 VAL A O 1
ATOM 694 N N . GLU A 1 91 ? 10.273 2.639 -53.183 1.00 37.16 91 GLU A N 1
ATOM 695 C CA . GLU A 1 91 ? 10.453 1.367 -53.878 1.00 37.16 91 GLU A CA 1
ATOM 696 C C . GLU A 1 91 ? 11.113 0.254 -53.036 1.00 37.16 91 GLU A C 1
ATOM 698 O O . GLU A 1 91 ? 12.022 0.512 -52.254 1.00 37.16 91 GLU A O 1
ATOM 703 N N . TRP A 1 92 ? 10.649 -0.989 -53.216 1.00 41.94 92 TRP A N 1
ATOM 704 C CA . TRP A 1 92 ? 11.169 -2.185 -52.543 1.00 41.94 92 TRP A CA 1
ATOM 705 C C . TRP A 1 92 ? 12.505 -2.612 -53.162 1.00 41.94 92 TRP A C 1
ATOM 707 O O . TRP A 1 92 ? 12.501 -3.187 -54.249 1.00 41.94 92 TRP A O 1
ATOM 717 N N . ASP A 1 93 ? 13.610 -2.385 -52.452 1.00 42.81 93 ASP A N 1
ATOM 718 C CA . ASP A 1 93 ? 14.893 -3.051 -52.694 1.00 42.81 93 ASP A CA 1
ATOM 719 C C . ASP A 1 93 ? 15.349 -3.751 -51.404 1.00 42.81 93 ASP A C 1
ATOM 721 O O . ASP A 1 93 ? 15.197 -3.226 -50.302 1.00 42.81 93 ASP A O 1
ATOM 725 N N . GLU A 1 94 ? 15.847 -4.974 -51.578 1.00 49.56 94 GLU A N 1
ATOM 726 C CA . GLU A 1 94 ? 16.303 -5.916 -50.553 1.00 49.56 94 GLU A CA 1
ATOM 727 C C . GLU A 1 94 ? 17.223 -5.271 -49.502 1.00 49.56 94 GLU A C 1
ATOM 729 O O . GLU A 1 94 ? 18.308 -4.783 -49.827 1.00 49.56 94 GLU A O 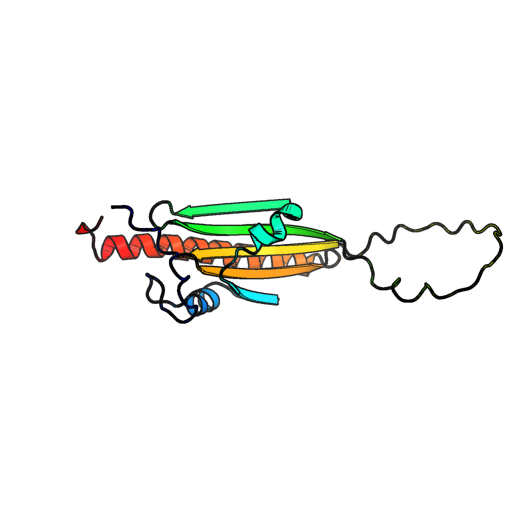1
ATOM 734 N N . PHE A 1 95 ? 16.830 -5.367 -48.231 1.00 40.56 95 PHE A N 1
ATOM 735 C CA . PHE A 1 95 ? 17.732 -5.244 -47.091 1.00 40.56 95 PHE A CA 1
ATOM 736 C C . PHE A 1 95 ? 17.359 -6.318 -46.061 1.00 40.56 95 PHE A C 1
ATOM 738 O O . PHE A 1 95 ? 16.339 -6.221 -45.385 1.00 40.56 95 PHE A O 1
ATOM 745 N N . ASP A 1 96 ? 18.168 -7.380 -46.013 1.00 50.44 96 ASP A N 1
ATOM 746 C CA . ASP A 1 96 ? 18.347 -8.187 -44.806 1.00 50.44 96 ASP A CA 1
ATOM 747 C C . ASP A 1 96 ? 19.101 -7.293 -43.809 1.00 50.44 96 ASP A C 1
ATOM 749 O O . ASP A 1 96 ? 20.312 -7.098 -43.932 1.00 50.44 96 ASP A O 1
ATOM 753 N N . GLU A 1 97 ? 18.385 -6.728 -42.846 1.00 43.66 97 GLU A N 1
ATOM 754 C CA . GLU A 1 97 ? 18.954 -6.301 -41.573 1.00 43.66 97 GLU A CA 1
ATOM 755 C C . GLU A 1 97 ? 18.211 -7.097 -40.506 1.00 43.66 97 GLU A C 1
ATOM 757 O O . GLU A 1 97 ? 16.988 -7.037 -40.414 1.00 43.66 97 GLU A O 1
ATOM 762 N N . ASP A 1 98 ? 18.963 -7.931 -39.790 1.00 43.56 98 ASP A N 1
ATOM 763 C CA . ASP A 1 98 ? 18.499 -8.656 -38.619 1.00 43.56 98 ASP A CA 1
ATOM 764 C C . ASP A 1 98 ? 17.804 -7.654 -37.676 1.00 43.56 98 ASP A C 1
ATOM 766 O O . ASP A 1 98 ? 18.476 -6.841 -37.039 1.00 43.56 98 ASP A O 1
ATOM 770 N N . GLU A 1 99 ? 16.468 -7.687 -37.613 1.00 43.44 99 GLU A N 1
ATOM 771 C CA . GLU A 1 99 ? 15.700 -7.103 -36.513 1.00 43.44 99 GLU A CA 1
ATOM 772 C C . GLU A 1 99 ? 16.151 -7.855 -35.251 1.00 43.44 99 GLU A C 1
ATOM 774 O O . GLU A 1 99 ? 15.630 -8.919 -34.911 1.00 43.44 99 GLU A O 1
ATOM 779 N N . GLU A 1 100 ? 17.213 -7.370 -34.597 1.00 45.78 100 GLU A N 1
ATOM 780 C CA . GLU A 1 100 ? 17.419 -7.659 -33.185 1.00 45.78 100 GLU A CA 1
ATOM 781 C C . GLU A 1 100 ? 16.141 -7.163 -32.506 1.00 45.78 100 GLU A C 1
ATOM 783 O O . GLU A 1 100 ? 15.917 -5.957 -32.463 1.00 45.78 100 GLU A O 1
ATOM 788 N N . ASP A 1 101 ? 15.280 -8.105 -32.091 1.00 50.16 101 ASP A N 1
ATOM 789 C CA . ASP A 1 101 ? 14.139 -7.886 -31.197 1.00 50.16 101 ASP A CA 1
ATOM 790 C C . ASP A 1 101 ? 14.639 -7.008 -30.040 1.00 50.16 101 ASP A C 1
ATOM 792 O O . ASP A 1 101 ? 15.191 -7.504 -29.050 1.00 50.16 101 ASP A O 1
ATOM 796 N N . ASP A 1 102 ? 14.506 -5.689 -30.178 1.00 52.75 102 ASP A N 1
ATOM 797 C CA . ASP A 1 102 ? 14.644 -4.754 -29.075 1.00 52.75 102 ASP A CA 1
ATOM 798 C C . ASP A 1 102 ? 13.354 -4.903 -28.270 1.00 52.75 102 ASP A C 1
ATOM 800 O O . ASP A 1 102 ? 12.393 -4.141 -28.391 1.00 52.75 102 ASP A O 1
ATOM 804 N N . ASP A 1 103 ? 13.286 -6.027 -27.551 1.00 54.69 103 ASP A N 1
ATOM 805 C CA . ASP A 1 103 ? 12.242 -6.379 -26.604 1.00 54.69 103 ASP A CA 1
ATOM 806 C C . ASP A 1 103 ? 12.259 -5.293 -25.521 1.00 54.69 103 ASP A C 1
ATOM 808 O O . ASP A 1 103 ? 12.964 -5.418 -24.515 1.00 54.69 103 ASP A O 1
ATOM 812 N N . GLY A 1 104 ? 11.5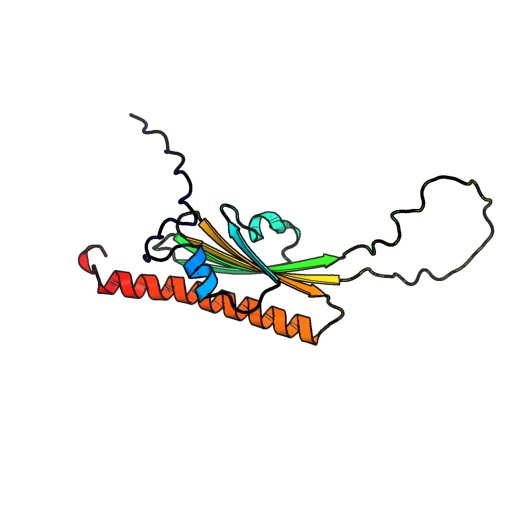27 -4.203 -25.778 1.00 57.50 104 GLY A N 1
ATOM 813 C CA . GLY A 1 104 ? 11.555 -2.956 -25.017 1.00 57.50 104 GLY A CA 1
ATOM 814 C C . GLY A 1 104 ? 11.544 -3.131 -23.498 1.00 57.50 104 GLY A C 1
ATOM 815 O O . GLY A 1 104 ? 11.162 -4.172 -22.951 1.00 57.50 104 GLY A O 1
ATOM 816 N N . ALA A 1 105 ? 11.965 -2.087 -22.785 1.00 66.50 105 ALA A N 1
ATOM 817 C CA . ALA A 1 105 ? 12.272 -2.153 -21.362 1.00 66.50 105 ALA A CA 1
ATOM 818 C C . ALA A 1 105 ? 11.192 -2.864 -20.517 1.00 66.50 105 ALA A C 1
ATOM 820 O O . ALA A 1 105 ? 10.080 -2.376 -20.302 1.00 66.50 105 ALA A O 1
ATOM 821 N N . HIS A 1 106 ? 11.556 -4.029 -19.975 1.00 78.00 106 HIS A N 1
ATOM 822 C CA . HIS A 1 106 ? 10.735 -4.747 -19.008 1.00 78.00 106 HIS A CA 1
ATOM 823 C C . HIS A 1 106 ? 10.722 -4.008 -17.664 1.00 78.00 106 HIS A C 1
ATOM 825 O O . HIS A 1 106 ? 11.780 -3.772 -17.062 1.00 78.00 106 HIS A O 1
ATOM 831 N N . VAL A 1 107 ? 9.527 -3.725 -17.150 1.00 82.69 107 VAL A N 1
ATOM 832 C CA . VAL A 1 107 ? 9.299 -3.058 -15.865 1.00 82.69 107 VAL A CA 1
ATOM 833 C C . VAL A 1 107 ? 8.604 -4.015 -14.898 1.00 82.69 107 VAL A C 1
ATOM 835 O O . VAL A 1 107 ? 7.671 -4.730 -15.264 1.00 82.69 107 VAL A O 1
ATOM 838 N N . ILE A 1 108 ? 9.073 -4.028 -13.648 1.00 85.62 108 ILE A N 1
ATOM 839 C CA . ILE A 1 108 ? 8.436 -4.735 -12.535 1.00 85.62 108 ILE A CA 1
ATOM 840 C C . ILE A 1 108 ? 7.923 -3.694 -11.546 1.00 85.62 108 ILE A C 1
ATOM 842 O O . ILE A 1 108 ? 8.707 -2.946 -10.957 1.00 85.62 108 ILE A O 1
ATOM 846 N N . GLU A 1 109 ? 6.619 -3.695 -11.304 1.00 89.25 109 GLU A N 1
ATOM 847 C CA . GLU A 1 109 ? 5.975 -2.804 -10.344 1.00 89.25 109 GLU A CA 1
ATOM 848 C C . GLU A 1 109 ? 5.478 -3.596 -9.129 1.00 89.25 109 GLU A C 1
ATOM 850 O O . GLU A 1 109 ? 4.924 -4.687 -9.258 1.00 89.25 109 GLU A O 1
ATOM 855 N N . TYR A 1 110 ? 5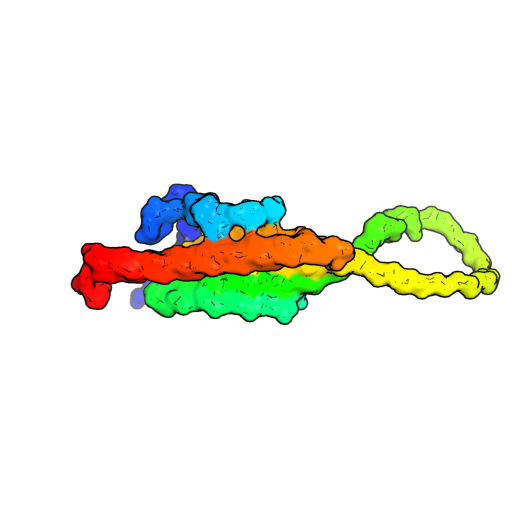.665 -3.048 -7.928 1.00 90.62 110 TYR A N 1
ATOM 856 C CA . TYR A 1 110 ? 5.080 -3.582 -6.700 1.00 90.62 110 TYR A CA 1
ATOM 857 C C . TYR A 1 110 ? 4.040 -2.615 -6.152 1.00 90.62 110 TYR A C 1
ATOM 859 O O . TYR A 1 110 ? 4.343 -1.456 -5.871 1.00 90.62 110 TYR A O 1
ATOM 867 N N . LEU A 1 111 ? 2.835 -3.128 -5.920 1.00 91.69 111 LEU A N 1
ATOM 868 C CA . LEU A 1 111 ? 1.736 -2.406 -5.293 1.00 91.69 111 LEU A CA 1
ATOM 869 C C . LEU A 1 111 ? 1.482 -2.968 -3.901 1.00 91.69 111 LEU A C 1
ATOM 871 O O . LEU A 1 111 ? 1.308 -4.173 -3.739 1.00 91.69 111 LEU A O 1
ATOM 875 N N . VAL A 1 112 ? 1.420 -2.105 -2.893 1.00 91.75 112 VAL A N 1
ATOM 876 C CA . VAL A 1 112 ? 0.994 -2.469 -1.538 1.00 91.75 112 VAL A CA 1
ATOM 877 C C . VAL A 1 112 ? -0.181 -1.591 -1.160 1.00 91.75 112 VAL A C 1
ATOM 879 O O . VAL A 1 112 ? -0.116 -0.374 -1.304 1.00 91.75 112 VAL A O 1
ATOM 882 N N . GLU A 1 113 ? -1.245 -2.189 -0.640 1.00 92.44 113 GLU A N 1
ATOM 883 C CA . GLU A 1 113 ? -2.398 -1.431 -0.174 1.00 92.44 113 GLU A CA 1
ATOM 884 C C . GLU A 1 113 ? -2.999 -1.990 1.114 1.00 92.44 113 GLU A C 1
ATOM 886 O O . GLU A 1 113 ? -2.948 -3.189 1.409 1.00 92.44 113 GLU A O 1
ATOM 891 N N . LEU A 1 114 ? -3.578 -1.084 1.893 1.00 90.00 114 LEU A N 1
ATOM 892 C CA . LEU A 1 114 ? -4.257 -1.356 3.148 1.00 90.00 114 LEU A CA 1
ATOM 893 C C . LEU A 1 114 ? -5.633 -0.689 3.135 1.00 90.00 114 LEU A C 1
ATOM 895 O O . LEU A 1 114 ? -5.735 0.532 3.175 1.00 90.00 114 LEU A O 1
ATOM 899 N N . GLU A 1 115 ? -6.686 -1.499 3.124 1.00 88.00 115 GLU A N 1
ATOM 900 C CA . GLU A 1 115 ? -8.072 -1.059 3.234 1.00 88.00 115 GLU A CA 1
ATOM 901 C C . GLU A 1 115 ? -8.508 -0.994 4.703 1.00 88.00 115 GLU A C 1
ATOM 903 O O . GLU A 1 115 ? -8.510 -1.997 5.432 1.00 88.00 115 GLU A O 1
ATOM 908 N N . ILE A 1 116 ? -8.940 0.188 5.142 1.00 79.69 116 ILE A N 1
ATOM 909 C CA . ILE A 1 116 ? -9.549 0.401 6.455 1.00 79.69 116 ILE A CA 1
ATOM 910 C C . ILE A 1 116 ? -10.783 1.285 6.292 1.00 79.69 116 ILE A C 1
ATOM 912 O O . ILE A 1 116 ? -10.683 2.471 6.001 1.00 79.69 116 ILE A O 1
ATOM 916 N N . GLY A 1 117 ? -11.967 0.718 6.536 1.00 73.81 117 GLY A N 1
ATOM 917 C CA . GLY A 1 117 ? -13.212 1.493 6.546 1.00 73.81 117 GLY A CA 1
ATOM 918 C C . GLY A 1 117 ? -13.594 2.088 5.186 1.00 73.81 117 GLY A C 1
ATOM 919 O O . GLY A 1 117 ? -14.241 3.130 5.160 1.00 73.81 117 GLY A O 1
ATOM 920 N N . GLY A 1 118 ? -13.199 1.443 4.082 1.00 77.12 118 GLY A N 1
ATOM 921 C CA . GLY A 1 118 ? -13.452 1.914 2.716 1.00 77.12 118 GLY A CA 1
ATOM 922 C C . GLY A 1 118 ? -12.454 2.958 2.202 1.00 77.12 118 GLY A C 1
ATOM 923 O O . GLY A 1 118 ? -12.680 3.535 1.143 1.00 77.12 118 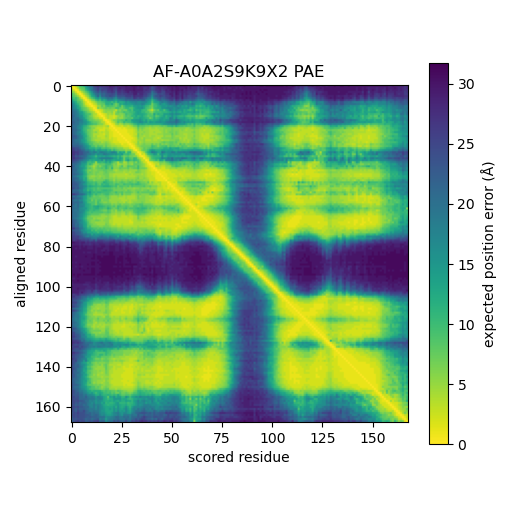GLY A O 1
ATOM 924 N N . VAL A 1 119 ? -11.370 3.214 2.940 1.00 82.62 119 VAL A N 1
ATOM 925 C CA . VAL A 1 119 ? -10.226 4.013 2.479 1.00 82.62 119 VAL A CA 1
ATOM 926 C C . VAL A 1 119 ? -9.025 3.102 2.301 1.00 82.62 119 VAL A C 1
ATOM 928 O O . VAL A 1 119 ? -8.767 2.241 3.145 1.00 82.62 119 VAL A O 1
ATOM 931 N N . PHE A 1 120 ? -8.293 3.319 1.215 1.00 85.88 120 PHE A N 1
ATOM 932 C CA . PHE A 1 120 ? -7.072 2.612 0.887 1.00 85.88 120 PHE A CA 1
ATOM 933 C C . PHE A 1 120 ? -5.858 3.491 1.185 1.00 85.88 120 PHE A C 1
ATOM 935 O O . PHE A 1 120 ? -5.799 4.667 0.826 1.00 85.88 120 PHE A O 1
ATOM 942 N N . VAL A 1 121 ? -4.874 2.904 1.851 1.00 87.19 121 VAL A N 1
ATOM 943 C CA . VAL A 1 121 ? -3.527 3.453 1.984 1.00 87.19 121 VAL A CA 1
ATOM 944 C C . VAL A 1 121 ? -2.650 2.685 1.002 1.00 87.19 121 VAL A C 1
ATOM 946 O O . VAL A 1 121 ? -2.419 1.499 1.228 1.00 87.19 121 VAL A O 1
ATOM 949 N N . CYS A 1 122 ? -2.209 3.327 -0.083 1.00 88.31 122 CYS A N 1
ATOM 950 C CA . CYS A 1 122 ? -1.556 2.673 -1.220 1.00 88.31 122 CYS A CA 1
ATOM 951 C C . CYS A 1 122 ? -0.126 3.179 -1.426 1.00 88.31 122 CYS A C 1
ATOM 953 O O . CYS A 1 122 ? 0.130 4.381 -1.374 1.00 88.31 122 CYS A O 1
ATOM 955 N N . ALA A 1 123 ? 0.797 2.271 -1.727 1.00 87.81 123 ALA A N 1
ATOM 956 C CA . ALA A 1 123 ? 2.173 2.587 -2.087 1.00 87.81 123 ALA A CA 1
ATOM 957 C C . ALA A 1 123 ? 2.609 1.782 -3.318 1.00 87.81 123 ALA A C 1
ATOM 959 O O . ALA A 1 123 ? 2.257 0.604 -3.446 1.00 87.81 123 ALA A O 1
ATOM 960 N N . ARG A 1 124 ? 3.369 2.435 -4.202 1.00 89.00 124 ARG A N 1
ATOM 961 C CA . ARG A 1 124 ? 3.876 1.901 -5.467 1.00 89.00 124 ARG A CA 1
ATOM 962 C C . ARG A 1 124 ? 5.396 2.042 -5.526 1.00 89.00 124 ARG A C 1
ATOM 964 O O . ARG A 1 124 ? 5.963 3.061 -5.125 1.00 89.00 124 ARG A O 1
ATOM 971 N N . TRP A 1 125 ? 6.033 1.020 -6.082 1.00 89.44 125 TRP A N 1
ATOM 972 C CA . TRP A 1 125 ? 7.442 1.043 -6.451 1.00 89.44 125 TRP A CA 1
ATOM 973 C C . TRP A 1 125 ? 7.620 0.489 -7.855 1.00 89.44 125 TRP A C 1
ATOM 975 O O . TRP A 1 125 ? 7.118 -0.602 -8.130 1.00 89.44 125 TRP A O 1
ATOM 985 N N . GLU A 1 126 ? 8.377 1.185 -8.696 1.00 86.25 126 GLU A N 1
ATOM 986 C CA . GLU A 1 126 ? 8.680 0.763 -10.057 1.00 86.25 126 GLU A CA 1
ATOM 987 C C . GLU A 1 126 ? 10.171 0.466 -10.206 1.00 86.25 126 GLU A C 1
ATOM 989 O O . GLU A 1 126 ? 11.026 1.256 -9.816 1.00 86.25 126 GLU A O 1
ATOM 994 N N . ALA A 1 127 ? 10.499 -0.705 -10.746 1.00 78.12 127 ALA A N 1
ATOM 995 C CA . ALA A 1 127 ? 11.873 -1.092 -11.016 1.00 78.12 127 ALA A CA 1
ATOM 996 C C . ALA A 1 127 ? 12.031 -1.511 -12.473 1.00 78.12 127 ALA A C 1
ATOM 998 O O . ALA A 1 127 ? 11.314 -2.383 -12.967 1.00 78.12 127 ALA A O 1
ATOM 999 N N . TRP A 1 128 ? 13.052 -0.969 -13.123 1.00 77.50 128 TRP A N 1
ATOM 1000 C CA . TRP A 1 128 ? 13.457 -1.404 -14.449 1.00 77.50 128 TRP A CA 1
ATOM 1001 C C . TRP A 1 128 ? 14.233 -2.714 -14.308 1.00 77.50 128 TRP A C 1
ATOM 1003 O O . TRP A 1 128 ? 15.185 -2.820 -13.527 1.00 77.50 128 TRP A O 1
ATOM 1013 N N . SER A 1 129 ? 13.820 -3.740 -15.047 1.00 65.44 129 SER A N 1
ATOM 1014 C CA . SER A 1 129 ? 14.400 -5.091 -14.975 1.00 65.44 129 SER A CA 1
ATOM 1015 C C . SER A 1 129 ? 15.904 -5.135 -15.280 1.00 65.44 129 SER A C 1
ATOM 1017 O O . SER A 1 129 ? 16.612 -6.014 -14.780 1.00 65.44 129 SER A O 1
ATOM 1019 N N . SER A 1 130 ? 16.406 -4.160 -16.045 1.00 65.19 130 SER A N 1
ATOM 1020 C CA . SER A 1 130 ? 17.817 -3.995 -16.395 1.00 65.19 130 SER A CA 1
ATOM 1021 C C . SER A 1 130 ? 18.698 -3.663 -15.181 1.00 65.19 130 SER A C 1
ATOM 1023 O O . SER A 1 130 ? 19.912 -3.884 -15.221 1.00 65.19 130 SER A O 1
ATOM 1025 N N . ASN A 1 131 ? 18.110 -3.218 -14.061 1.00 75.75 131 ASN A N 1
ATOM 1026 C CA . ASN A 1 131 ? 18.819 -2.915 -12.821 1.00 75.75 131 ASN A CA 1
ATOM 1027 C C . ASN A 1 131 ? 18.479 -3.899 -11.685 1.00 75.75 131 ASN A C 1
ATOM 1029 O O . ASN A 1 131 ? 17.674 -3.639 -10.789 1.00 75.75 131 ASN A O 1
ATOM 1033 N N . PHE A 1 132 ? 19.178 -5.038 -11.654 1.00 74.62 132 PHE A N 1
ATOM 1034 C CA . PHE A 1 132 ? 18.971 -6.085 -10.641 1.00 74.62 132 PHE A CA 1
ATOM 1035 C C . PHE A 1 132 ? 19.127 -5.623 -9.183 1.00 74.62 132 PHE A C 1
ATOM 1037 O O . PHE A 1 132 ? 18.500 -6.198 -8.286 1.00 74.62 132 PHE A O 1
ATOM 1044 N N . ALA A 1 133 ? 20.009 -4.657 -8.909 1.00 78.38 133 ALA A N 1
ATOM 1045 C CA . ALA A 1 133 ? 20.239 -4.175 -7.547 1.00 78.38 133 ALA A CA 1
ATOM 1046 C C . ALA A 1 133 ? 19.046 -3.348 -7.052 1.00 78.38 133 ALA A C 1
ATOM 1048 O O . ALA A 1 133 ? 18.563 -3.566 -5.939 1.00 78.38 133 ALA A O 1
ATOM 1049 N N . GLU A 1 134 ? 18.543 -2.467 -7.912 1.00 79.50 134 GLU A N 1
ATOM 1050 C CA . GLU A 1 134 ? 17.341 -1.668 -7.687 1.00 79.50 134 GLU A CA 1
ATOM 1051 C C . GLU A 1 134 ? 16.097 -2.548 -7.562 1.00 79.50 134 GLU A C 1
ATOM 1053 O O . GLU A 1 134 ? 15.408 -2.471 -6.547 1.00 79.50 134 GLU A O 1
ATOM 1058 N N . ALA A 1 135 ? 15.889 -3.495 -8.482 1.00 78.94 135 ALA A N 1
ATOM 1059 C CA . ALA A 1 135 ? 14.762 -4.427 -8.425 1.00 78.94 135 ALA A CA 1
ATOM 1060 C C . ALA A 1 135 ? 14.717 -5.230 -7.110 1.00 78.94 135 ALA A C 1
ATOM 1062 O O . ALA A 1 135 ? 13.650 -5.446 -6.528 1.00 78.94 135 ALA A O 1
ATOM 1063 N N . ARG A 1 136 ? 15.878 -5.650 -6.584 1.00 81.62 136 ARG A N 1
ATOM 1064 C CA . ARG A 1 136 ? 15.960 -6.319 -5.272 1.00 81.62 136 ARG A CA 1
ATOM 1065 C C . ARG A 1 136 ? 15.647 -5.379 -4.113 1.00 81.62 136 ARG A C 1
ATOM 1067 O O . ARG A 1 136 ? 14.979 -5.803 -3.169 1.00 81.62 136 ARG A O 1
ATOM 1074 N N . HIS A 1 137 ? 16.152 -4.150 -4.158 1.00 84.06 137 HIS A N 1
ATOM 1075 C CA . HIS A 1 137 ? 15.909 -3.153 -3.120 1.00 84.06 137 HIS A CA 1
ATOM 1076 C C . HIS A 1 137 ? 14.424 -2.776 -3.055 1.00 84.06 137 HIS A C 1
ATOM 1078 O O . HIS A 1 137 ? 13.819 -2.871 -1.988 1.00 84.06 137 HIS A O 1
ATOM 1084 N N . ILE A 1 138 ? 13.816 -2.488 -4.204 1.00 85.12 138 ILE A N 1
ATOM 1085 C CA . ILE A 1 138 ? 12.395 -2.161 -4.347 1.00 85.12 138 ILE A CA 1
ATOM 1086 C C . ILE A 1 138 ? 11.503 -3.305 -3.873 1.00 85.12 138 ILE A C 1
ATOM 1088 O O . ILE A 1 138 ? 10.610 -3.099 -3.048 1.00 85.12 138 ILE A O 1
ATOM 1092 N N . LYS A 1 139 ? 11.797 -4.542 -4.293 1.00 87.06 139 LYS A N 1
ATOM 1093 C CA . LYS A 1 139 ? 11.078 -5.718 -3.794 1.00 87.06 139 LYS A CA 1
ATOM 1094 C C . LYS A 1 139 ? 11.130 -5.794 -2.267 1.00 87.06 139 LYS A C 1
ATOM 1096 O O . LYS A 1 139 ? 10.111 -6.071 -1.632 1.00 87.06 139 LYS A O 1
ATOM 1101 N N . ALA A 1 140 ? 12.299 -5.564 -1.668 1.00 87.38 140 ALA A N 1
ATOM 1102 C CA . ALA A 1 140 ? 12.459 -5.591 -0.218 1.00 87.38 140 ALA A CA 1
ATOM 1103 C C . ALA A 1 140 ? 11.680 -4.460 0.476 1.00 87.38 140 ALA A C 1
ATOM 1105 O O . ALA A 1 140 ? 11.040 -4.724 1.496 1.00 87.38 140 ALA A O 1
ATOM 1106 N N . ALA A 1 141 ? 11.687 -3.245 -0.081 1.00 87.50 141 ALA A N 1
ATOM 1107 C CA . ALA A 1 141 ? 10.924 -2.104 0.425 1.00 87.50 141 ALA A CA 1
ATOM 1108 C C . ALA A 1 141 ? 9.412 -2.387 0.411 1.00 87.50 141 ALA A C 1
ATOM 1110 O O . ALA A 1 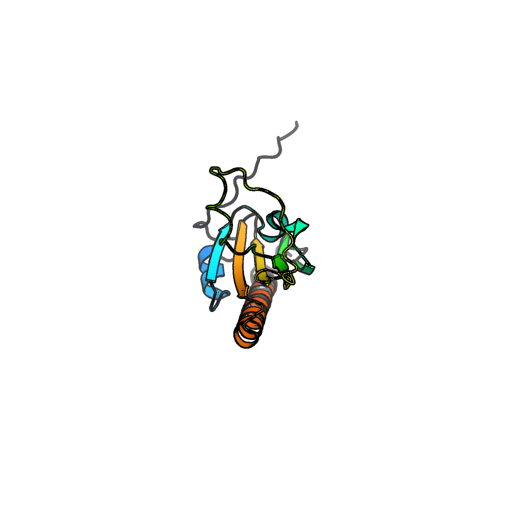141 ? 8.761 -2.290 1.455 1.00 87.50 141 ALA A O 1
ATOM 1111 N N . ALA A 1 142 ? 8.873 -2.877 -0.710 1.00 89.38 142 ALA A N 1
ATOM 1112 C CA . ALA A 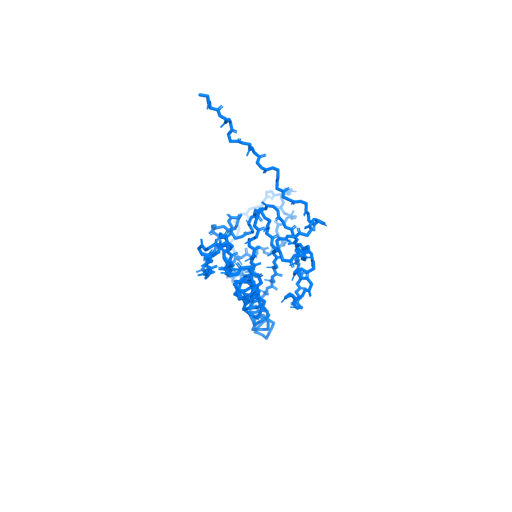1 142 ? 7.462 -3.247 -0.828 1.00 89.38 142 ALA A CA 1
ATOM 1113 C C . ALA A 1 142 ? 7.055 -4.325 0.195 1.00 89.38 142 ALA A C 1
ATOM 1115 O O . ALA A 1 142 ? 6.064 -4.180 0.915 1.00 89.38 142 ALA A O 1
ATOM 1116 N N . HIS A 1 143 ? 7.857 -5.386 0.350 1.00 90.12 143 HIS A N 1
ATOM 1117 C CA . HIS A 1 143 ? 7.571 -6.444 1.328 1.00 90.12 143 HIS A CA 1
ATOM 1118 C C . HIS A 1 143 ? 7.648 -5.938 2.775 1.00 90.12 143 HIS A C 1
ATOM 1120 O O . HIS A 1 143 ? 6.833 -6.329 3.613 1.00 90.12 143 HIS A O 1
ATOM 1126 N N . LYS A 1 144 ? 8.608 -5.060 3.085 1.00 89.31 144 LYS A N 1
ATOM 1127 C CA . LYS A 1 144 ? 8.732 -4.434 4.407 1.00 89.31 144 LYS A CA 1
ATOM 1128 C C . LYS A 1 144 ? 7.496 -3.592 4.725 1.00 89.31 144 LYS A C 1
ATOM 1130 O O . LYS A 1 144 ? 6.958 -3.713 5.828 1.00 89.31 144 LYS A O 1
ATOM 1135 N N . THR A 1 145 ? 7.019 -2.803 3.763 1.00 89.44 145 THR A N 1
ATOM 1136 C CA . THR A 1 145 ? 5.791 -2.011 3.898 1.00 89.44 145 THR A CA 1
ATOM 1137 C C . THR A 1 145 ? 4.573 -2.907 4.108 1.00 89.44 145 THR A C 1
ATOM 1139 O O . THR A 1 145 ? 3.825 -2.695 5.061 1.00 89.44 145 THR A O 1
ATOM 1142 N N . TYR A 1 146 ? 4.417 -3.965 3.305 1.00 90.44 146 TYR A N 1
ATOM 1143 C CA . TYR A 1 146 ? 3.332 -4.938 3.462 1.00 90.44 146 TYR A CA 1
ATOM 1144 C C . TYR A 1 146 ? 3.300 -5.551 4.870 1.00 90.44 146 TYR A C 1
ATOM 1146 O O . TYR A 1 146 ? 2.260 -5.565 5.528 1.00 90.44 146 TYR A O 1
ATOM 1154 N N . ILE A 1 147 ? 4.452 -5.994 5.385 1.00 88.25 147 ILE A N 1
ATOM 1155 C CA . ILE A 1 147 ? 4.556 -6.563 6.737 1.00 88.25 147 ILE A CA 1
ATOM 1156 C C . ILE A 1 147 ? 4.147 -5.537 7.803 1.00 88.25 147 ILE A C 1
ATOM 1158 O O . ILE A 1 147 ? 3.452 -5.888 8.758 1.00 88.25 147 ILE A O 1
ATOM 1162 N N . ARG A 1 148 ? 4.549 -4.270 7.655 1.00 87.50 148 ARG A N 1
ATOM 1163 C CA . ARG A 1 148 ? 4.201 -3.197 8.600 1.00 87.50 148 ARG A CA 1
ATOM 1164 C C . ARG A 1 148 ? 2.715 -2.853 8.566 1.00 87.50 148 ARG A C 1
ATOM 1166 O O . ARG A 1 148 ? 2.104 -2.748 9.628 1.00 87.50 148 ARG A O 1
ATOM 1173 N N . MET A 1 149 ? 2.124 -2.750 7.377 1.00 87.75 149 MET A N 1
ATOM 1174 C CA . MET A 1 149 ? 0.683 -2.550 7.203 1.00 87.75 149 MET A CA 1
ATOM 1175 C C . MET A 1 149 ? -0.124 -3.712 7.800 1.00 87.75 149 MET A C 1
ATOM 1177 O O . MET A 1 149 ? -1.063 -3.492 8.568 1.00 87.75 149 MET A O 1
ATOM 1181 N N . ALA A 1 150 ? 0.285 -4.957 7.538 1.00 85.19 150 ALA A N 1
ATOM 1182 C CA . ALA A 1 150 ? -0.345 -6.142 8.117 1.00 85.19 150 ALA A CA 1
ATOM 1183 C C . ALA A 1 150 ? -0.215 -6.182 9.652 1.00 85.19 150 ALA A C 1
ATOM 1185 O O . ALA A 1 150 ? -1.174 -6.504 10.360 1.00 85.19 150 ALA A O 1
ATOM 1186 N N . ALA A 1 151 ? 0.948 -5.808 10.194 1.00 82.94 151 ALA A N 1
ATOM 1187 C CA . ALA A 1 151 ? 1.160 -5.715 11.635 1.00 82.94 151 ALA A CA 1
ATOM 1188 C C . ALA A 1 151 ? 0.275 -4.638 12.282 1.00 82.94 151 ALA A C 1
ATOM 1190 O O . ALA A 1 151 ? -0.266 -4.871 13.362 1.00 82.94 151 ALA A O 1
ATOM 1191 N N . LEU A 1 152 ? 0.070 -3.496 11.618 1.00 79.69 152 LEU A N 1
ATOM 1192 C CA . LEU A 1 152 ? -0.810 -2.427 12.094 1.00 79.69 152 LEU A CA 1
ATOM 1193 C C . LEU A 1 152 ? -2.260 -2.913 12.247 1.00 79.69 152 LEU A C 1
ATOM 1195 O O . LEU A 1 152 ? -2.904 -2.625 13.261 1.00 79.69 152 LEU A O 1
ATOM 1199 N N . ILE A 1 153 ? -2.744 -3.736 11.307 1.00 73.19 153 ILE A N 1
ATOM 1200 C CA . ILE A 1 153 ? -4.041 -4.415 11.440 1.00 73.19 153 ILE A CA 1
ATOM 1201 C C . ILE A 1 153 ? -4.061 -5.322 12.686 1.00 73.19 153 ILE A C 1
ATOM 1203 O O . ILE A 1 153 ? -5.017 -5.291 13.464 1.00 73.19 153 ILE A O 1
ATOM 1207 N N . GLY A 1 154 ? -3.010 -6.120 12.903 1.00 67.69 154 GLY A N 1
ATOM 1208 C CA . GLY A 1 154 ? -2.917 -7.048 14.037 1.00 67.69 154 GLY A CA 1
ATOM 1209 C C . GLY A 1 154 ? -2.847 -6.361 15.408 1.00 67.69 154 GLY A C 1
ATOM 1210 O O . GLY A 1 154 ? -3.543 -6.761 16.344 1.00 67.69 154 GLY A O 1
ATOM 1211 N N . VAL A 1 155 ? -2.049 -5.296 15.534 1.00 65.81 155 VAL A N 1
ATOM 1212 C CA . VAL A 1 155 ? -1.888 -4.519 16.778 1.00 65.81 155 VAL A CA 1
ATOM 1213 C C . VAL A 1 155 ? -3.203 -3.849 17.189 1.00 65.81 155 VAL A C 1
ATOM 1215 O O . VAL A 1 155 ? -3.538 -3.841 18.376 1.00 65.81 155 VAL A O 1
ATOM 1218 N N . LYS A 1 156 ? -3.996 -3.365 16.223 1.00 61.94 156 LYS A N 1
ATOM 1219 C CA . LYS A 1 156 ? -5.320 -2.776 16.474 1.00 61.94 156 LYS A CA 1
ATOM 1220 C C . LYS A 1 156 ? -6.261 -3.741 17.202 1.00 61.94 156 LYS A C 1
ATOM 1222 O O . LYS A 1 156 ? -6.868 -3.359 18.200 1.00 61.94 156 LYS A O 1
ATOM 1227 N N . VAL A 1 157 ? -6.321 -5.005 16.773 1.00 57.88 157 VAL A N 1
ATOM 1228 C CA . VAL A 1 157 ? -7.137 -6.042 17.437 1.00 57.88 157 VAL A CA 1
ATOM 1229 C C . VAL A 1 157 ? -6.714 -6.235 18.888 1.00 57.88 157 VAL A C 1
ATOM 1231 O O . VAL A 1 157 ? -7.566 -6.337 19.770 1.00 57.88 157 VAL A O 1
ATOM 1234 N N . GLY A 1 158 ? -5.404 -6.270 19.141 1.00 57.53 158 GLY A N 1
ATOM 1235 C CA . GLY A 1 158 ? -4.857 -6.414 20.489 1.00 57.53 158 GLY A CA 1
ATOM 1236 C C . GLY A 1 158 ? -5.223 -5.244 21.408 1.00 57.53 158 GLY A C 1
ATOM 1237 O O . GLY A 1 158 ? -5.632 -5.454 22.552 1.00 57.53 158 GLY A O 1
ATOM 1238 N N . TYR A 1 159 ? -5.134 -4.007 20.913 1.00 60.62 159 TYR A N 1
ATOM 1239 C CA . TYR A 1 159 ? -5.481 -2.814 21.691 1.00 60.62 159 TYR A CA 1
ATOM 1240 C C . TYR A 1 159 ? -6.988 -2.714 21.972 1.00 60.62 159 TYR A C 1
ATOM 1242 O O . TYR A 1 159 ? -7.410 -2.459 23.100 1.00 60.62 159 TYR A O 1
ATOM 1250 N N . GLU A 1 160 ? -7.822 -2.985 20.972 1.00 57.72 160 GLU A N 1
ATOM 1251 C CA . GLU A 1 160 ? -9.276 -3.028 21.128 1.00 57.72 160 GLU A CA 1
ATOM 1252 C C . GLU A 1 160 ? -9.700 -4.053 22.196 1.00 57.72 160 GLU A C 1
ATOM 1254 O O . GLU A 1 160 ? -10.455 -3.720 23.111 1.00 57.72 160 GLU A O 1
ATOM 1259 N N . LEU A 1 161 ? -9.147 -5.272 22.151 1.00 55.94 161 LEU A N 1
ATOM 1260 C CA . LEU A 1 161 ? -9.431 -6.326 23.135 1.00 55.94 161 LEU A CA 1
ATOM 1261 C C . LEU A 1 161 ? -9.074 -5.931 24.572 1.00 55.94 161 LEU A C 1
ATOM 1263 O O . LEU A 1 161 ? -9.777 -6.312 25.505 1.00 55.94 161 LEU A O 1
ATOM 1267 N N . THR A 1 162 ? -7.986 -5.185 24.758 1.00 58.12 162 THR A N 1
ATOM 1268 C CA . THR A 1 162 ? -7.518 -4.790 26.095 1.00 58.12 162 THR A CA 1
ATOM 1269 C C . THR A 1 162 ? -8.289 -3.600 26.667 1.00 58.12 162 THR A C 1
ATOM 1271 O O . THR A 1 162 ? -8.418 -3.494 27.885 1.00 58.12 162 THR A O 1
ATOM 1274 N N . THR A 1 163 ? -8.839 -2.725 25.820 1.00 57.66 163 THR A N 1
ATOM 1275 C CA . THR A 1 163 ? -9.501 -1.481 26.252 1.00 57.66 163 THR A CA 1
ATOM 1276 C C . THR A 1 163 ? -11.010 -1.598 26.444 1.00 57.66 163 THR A C 1
ATOM 1278 O O . THR A 1 163 ? -11.561 -0.901 27.297 1.00 57.66 163 THR A O 1
ATOM 1281 N N . GLN A 1 164 ? -11.703 -2.478 25.714 1.00 58.41 164 GLN A N 1
ATOM 1282 C CA . GLN A 1 164 ? -13.144 -2.711 25.906 1.00 58.41 164 GLN A CA 1
ATOM 1283 C C . GLN A 1 164 ? -13.504 -4.202 25.863 1.00 58.41 164 GLN A C 1
ATOM 1285 O O . GLN A 1 164 ? -14.273 -4.603 24.992 1.00 58.41 164 GLN A O 1
ATOM 1290 N N . PRO A 1 165 ? -13.038 -5.030 26.821 1.00 55.59 165 PRO A N 1
ATOM 1291 C CA . PRO A 1 165 ? -13.208 -6.485 26.769 1.00 55.59 165 PRO A CA 1
ATOM 1292 C C . PRO A 1 165 ? -14.666 -6.944 26.650 1.00 55.59 165 PRO A C 1
ATOM 1294 O O . PRO A 1 165 ? -14.920 -8.013 26.128 1.00 55.59 165 PRO A O 1
ATOM 1297 N N . SER A 1 166 ? -15.623 -6.150 27.141 1.00 60.06 166 SER A N 1
ATOM 1298 C CA . SER A 1 166 ? -17.054 -6.479 27.184 1.00 60.06 166 SER A CA 1
ATOM 1299 C C . SER A 1 166 ? -17.840 -6.132 25.917 1.00 60.06 166 SER A C 1
ATOM 1301 O O . SER A 1 166 ? -18.997 -6.534 25.798 1.00 60.06 166 SER A O 1
ATOM 1303 N N . ARG A 1 167 ? -17.251 -5.384 24.973 1.00 52.47 167 ARG A N 1
ATOM 1304 C CA . ARG A 1 167 ? -17.801 -5.227 23.614 1.00 52.47 167 ARG A CA 1
ATOM 1305 C C . ARG A 1 167 ? -17.434 -6.406 22.704 1.00 52.47 167 ARG A C 1
ATOM 1307 O O . ARG A 1 167 ? -17.777 -6.377 21.521 1.00 52.47 167 ARG A O 1
ATOM 1314 N N . TYR A 1 168 ? -16.741 -7.402 23.256 1.00 50.78 168 TYR A N 1
ATOM 1315 C CA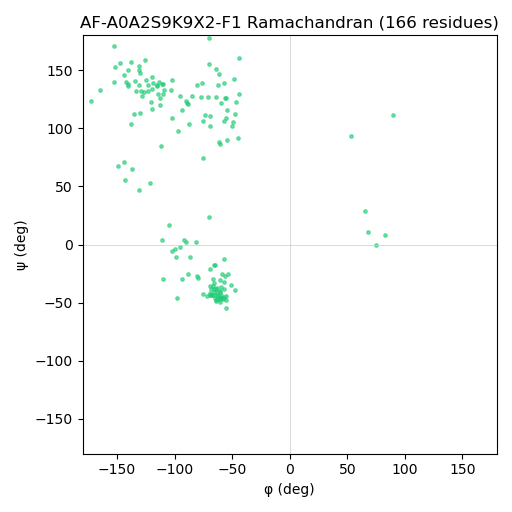 . TYR A 1 168 ? -16.082 -8.487 22.546 1.00 50.78 168 TYR A CA 1
ATOM 1316 C C . TYR A 1 168 ? -16.445 -9.853 23.116 1.00 50.78 168 TYR A C 1
ATOM 1318 O O . TYR A 1 168 ? -16.468 -10.006 24.355 1.00 50.78 168 TYR A O 1
#

Organism: NCBI:txid263067

Nearest PDB structures (foldseek):
  4wwu-assembly1_C  TM=3.617E-01  e=2.392E+00  Saccharomyces cerevisiae S288C
  4luq-assembly2_D  TM=1.592E-01  e=8.859E-01  Pseudomonas aeruginosa PAO1

Mean predicted aligned error: 13.6 Å

Secondary structure (DSSP, 8-state):
--------PPPPTTS--TTS--HHHHHHHH--S-SEEEEESS-HHHHTGGGEEEEEEEEETTTTEEEEEEEEEEEPPPTT-SS--S-------------------EEEEEEEEEEETTEEEEEEEEEETT-HHHHHHHHHHHHHHHHHHHHHHHHHHHHHHHH-GGG-

Foldseek 3Di:
DDDPPPPPDQDDQPDQAPVRDGLVRLLVVQADDADDWDKDLDDPCVVCVVFFPDKDKDADPVQRKIKMKTKGKDFDDPPPPPPPPDDDDDDDDDDPDPPPPPSHWIKMKMKIWIDGRSMIGIGMHIDTPVDPVRVVVRVVSSVSSSVRSVVVVVVVVVVVCVPCVPVD

Sequence (168 aa):
MNQTAETRQPPSFDEPLANGLTPSEIFDAVVEEFETGHTAHSSFIAEAEELVVWQHEVRLARTGSTCRIAALEYHMPDDEEAEASAGAEVEWDEFDEDEEDDDGAHVIEYLVELEIGGVFVCARWEAWSSNFAEARHIKAAAHKTYIRMAALIGVKVGYELTTQPSRY

Solvent-accessible surface area (backbone atoms only — not comparable to full-atom values): 10180 Å² total; per-residue (Å²): 136,85,79,72,82,71,80,72,72,66,68,57,65,83,44,58,41,99,84,72,43,22,52,56,57,50,42,67,73,38,57,62,86,77,78,49,71,50,75,36,80,61,57,69,66,71,75,42,53,93,42,54,78,44,75,50,78,51,72,42,84,88,77,70,29,37,31,36,37,36,34,31,60,52,69,45,74,67,86,82,80,82,85,82,87,83,87,80,94,76,82,94,71,96,72,96,67,86,79,72,79,76,76,35,60,47,35,43,34,38,42,30,38,35,38,53,84,67,32,25,37,36,40,36,36,80,25,52,62,91,39,64,69,55,39,53,51,48,53,50,35,50,52,52,26,40,53,40,50,47,45,54,59,55,52,49,55,55,52,51,52,74,76,45,53,85,87,102

Radius of gyration: 22.79 Å; Cα contacts (8 Å, |Δi|>4): 243; chains: 1; bounding box: 60×26×81 Å